Protein AF-A0A7H4N5Y9-F1 (afdb_monomer)

pLDDT: mean 80.03, std 14.19, range [38.5, 96.19]

Sequence (127 aa):
MRASPYQTVSRVLNKSANVSKATRSKVEKSIEELRYVPNRLAQQLVGKQSRTVGLVTISLALHAPSQVAAAVKRYANVEGYQVLISMIDESVNQSIQDSINELKSQLVDKVIINVPLETELAQKNCR

InterPro domains:
  IPR000843 LacI-type HTH domain [PF00356] (7-39)
  IPR000843 LacI-type HTH domain [PS50932] (8-47)
  IPR000843 LacI-type HTH domain [SM00354] (2-62)
  IPR000843 LacI-type HTH domain [cd01392] (8-47)
  IPR010982 Lambda repressor-like, DNA-binding domain superfamily [G3DSA:1.10.260.40] (5-50)
  IPR010982 Lambda repressor-like, DNA-binding domain superfamily [SSF47413] (6-50)
  IPR028082 Periplasmic binding protein-like I [SSF53822] (49-117)

Solvent-accessible surface area (backbone atoms only — not comparable to full-atom values): 7609 Å² total; per-residue (Å²): 136,86,78,52,72,69,58,52,50,53,36,52,79,65,68,47,83,93,56,56,71,70,61,42,54,55,50,52,52,51,34,59,76,67,65,63,75,84,63,62,67,66,44,36,75,75,70,41,78,64,49,28,36,29,36,40,30,44,59,66,89,40,68,69,56,32,53,51,52,52,49,53,46,52,56,32,49,75,74,66,29,46,73,48,78,43,70,40,61,90,89,42,91,70,38,65,64,53,47,50,53,53,38,50,78,69,54,37,74,45,80,46,78,53,64,88,73,63,65,73,66,56,54,65,74,76,106

Organism: NCBI:txid1134687

Foldseek 3Di:
DDDDPVRQLVCLVVVHPPHDPVSNVVSVVVCVVVVDDDDVVVVVVVPDQAQEEEEEEADCVDDPRVVVVVVCCVVSVVVVHHYHYDHDHPVDPPTPVVSVVVCVVVNHPYYDYYYDDPPVVVVVVVD

Secondary structure (DSSP, 8-state):
----HHHHHHHHHTT-SSS-HHHHHHHHHHHHHTT----HHHHHHTTPPP-EEEEEES-TTSHHHHHHHHHHHHHHHHTT-EEEEEE--TT-TTHHHHHHHHHHHTT-SEEEEE-PPPHHHHHHT--

Nearest PDB structures (foldseek):
  2pe5-assembly2_C-2  TM=8.634E-01  e=5.145E-10  Escherichia coli
  1efa-assembly1_B  TM=8.672E-01  e=1.404E-09  Escherichia coli
  4rzs-assembly1_B  TM=6.299E-01  e=1.228E-09  Escherichia coli DH1
  1rzr-assembly1_G  TM=8.319E-01  e=2.270E-07  Priestia megaterium
  3oqo-assembly1_C  TM=7.523E-01  e=7.569E-07  Bacillus subtilis

Mean predicted aligned error: 10.7 Å

Radius of gyration: 20.71 Å; Cα contacts (8 Å, |Δi|>4): 121; chains: 1; bounding box: 48×31×58 Å

Structure (mmCIF, N/CA/C/O backbone):
data_AF-A0A7H4N5Y9-F1
#
_entry.id   AF-A0A7H4N5Y9-F1
#
loop_
_atom_site.group_PDB
_atom_site.id
_atom_site.type_symbol
_atom_site.label_atom_id
_atom_site.label_alt_id
_atom_site.label_comp_id
_atom_site.label_asym_id
_atom_site.label_entity_id
_atom_site.label_seq_id
_atom_site.pdbx_PDB_ins_code
_atom_site.Cartn_x
_atom_site.Cartn_y
_atom_site.Cartn_z
_atom_site.occupancy
_atom_site.B_iso_or_equiv
_atom_site.auth_seq_id
_atom_site.auth_comp_id
_atom_site.auth_asym_id
_atom_site.auth_atom_id
_atom_site.pdbx_PDB_model_num
ATOM 1 N N . MET A 1 1 ? -11.323 -1.826 37.612 1.00 40.47 1 MET A N 1
ATOM 2 C CA . MET A 1 1 ? -10.515 -0.812 36.891 1.00 40.47 1 MET A CA 1
ATOM 3 C C . MET A 1 1 ? -11.343 -0.257 35.732 1.00 40.47 1 MET A C 1
ATOM 5 O O . MET A 1 1 ? -11.729 -1.028 34.862 1.00 40.47 1 MET A O 1
ATOM 9 N N . ARG A 1 2 ? -11.714 1.030 35.757 1.00 46.22 2 ARG A N 1
ATOM 10 C CA . ARG A 1 2 ? -12.584 1.670 34.749 1.00 46.22 2 ARG A CA 1
ATOM 11 C C . ARG A 1 2 ? -11.702 2.140 33.582 1.00 46.22 2 ARG A C 1
ATOM 13 O O . ARG A 1 2 ? -10.834 2.978 33.793 1.00 46.22 2 ARG A O 1
ATOM 20 N N . ALA A 1 3 ? -11.866 1.570 32.388 1.00 55.31 3 ALA A N 1
ATOM 21 C CA . ALA A 1 3 ? -11.117 2.008 31.208 1.00 55.31 3 ALA A CA 1
ATOM 22 C C . ALA A 1 3 ? -11.525 3.440 30.815 1.00 55.31 3 ALA A C 1
ATOM 24 O O . ALA A 1 3 ? -12.705 3.789 30.872 1.00 55.31 3 ALA A O 1
ATOM 25 N N . SER A 1 4 ? -10.553 4.261 30.411 1.00 61.22 4 SER A N 1
ATOM 26 C CA . SER A 1 4 ? -10.796 5.627 29.926 1.00 61.22 4 SER A CA 1
ATOM 27 C C . SER A 1 4 ? -11.641 5.611 28.632 1.00 61.22 4 SER A C 1
ATOM 29 O O . SER A 1 4 ? -11.526 4.653 27.852 1.00 61.22 4 SER A O 1
ATOM 31 N N . PRO A 1 5 ? -12.474 6.638 28.350 1.00 67.44 5 PRO A N 1
ATOM 32 C CA . PRO A 1 5 ? -13.258 6.724 27.112 1.00 67.44 5 PRO A CA 1
ATOM 33 C C . PRO A 1 5 ? -12.398 6.510 25.858 1.00 67.44 5 PRO A C 1
ATOM 35 O O . PRO A 1 5 ? -12.766 5.732 24.981 1.00 67.44 5 PRO A O 1
ATOM 38 N N . TYR A 1 6 ? -11.191 7.083 25.835 1.00 65.81 6 TYR A N 1
ATOM 39 C CA . TYR A 1 6 ? -10.231 6.959 24.733 1.00 65.81 6 TYR A CA 1
ATOM 40 C C . TYR A 1 6 ? -9.744 5.519 24.506 1.00 65.81 6 TYR A C 1
ATOM 42 O O . TYR A 1 6 ? -9.653 5.051 23.369 1.00 65.81 6 TYR A O 1
ATOM 50 N N . GLN A 1 7 ? -9.480 4.773 25.583 1.00 71.62 7 GLN A N 1
ATOM 51 C CA . GLN A 1 7 ? -9.079 3.364 25.495 1.00 71.62 7 GLN A CA 1
ATOM 52 C C . GLN A 1 7 ? -10.224 2.488 24.977 1.00 71.62 7 GLN A C 1
ATOM 54 O O . GLN A 1 7 ? -9.994 1.541 24.225 1.00 71.62 7 GLN A O 1
ATOM 59 N N . THR A 1 8 ? -11.459 2.812 25.359 1.00 70.94 8 THR A N 1
ATOM 60 C CA . THR A 1 8 ? -12.656 2.073 24.945 1.00 70.94 8 THR A CA 1
ATOM 61 C C . THR A 1 8 ? -12.965 2.301 23.465 1.00 70.94 8 THR A C 1
ATOM 63 O O . THR A 1 8 ? -13.206 1.335 22.743 1.00 70.94 8 THR A O 1
ATOM 66 N N . VAL A 1 9 ? -12.856 3.545 22.985 1.00 71.94 9 VAL A N 1
ATOM 67 C CA . VAL A 1 9 ? -13.008 3.885 21.559 1.00 71.94 9 VAL A CA 1
ATOM 68 C C . VAL A 1 9 ? -11.947 3.180 20.712 1.00 71.94 9 VAL A C 1
ATOM 70 O O . VAL A 1 9 ? -12.284 2.527 19.727 1.00 71.94 9 VAL A O 1
ATOM 73 N N . SER A 1 10 ? -10.678 3.203 21.136 1.00 74.06 10 SER A N 1
ATOM 74 C CA . SER A 1 10 ? -9.602 2.481 20.440 1.00 74.06 10 SER A CA 1
ATOM 75 C C . SER A 1 10 ? -9.869 0.970 20.364 1.00 74.06 10 SER A C 1
ATOM 77 O O . SER A 1 10 ? -9.680 0.353 19.317 1.00 74.06 10 SER A O 1
ATOM 79 N N . ARG A 1 11 ? -10.380 0.352 21.438 1.00 77.75 11 ARG A N 1
ATOM 80 C CA . ARG A 1 11 ? -10.732 -1.081 21.451 1.00 77.75 11 ARG A CA 1
ATOM 81 C C . ARG A 1 11 ? -11.865 -1.429 20.487 1.00 77.75 11 ARG A C 1
ATOM 83 O O . ARG A 1 11 ? -11.791 -2.480 19.852 1.00 77.75 11 ARG A O 1
ATOM 90 N N . VAL A 1 12 ? -12.877 -0.567 20.374 1.00 79.19 12 VAL A N 1
ATOM 91 C CA . VAL A 1 12 ? -13.981 -0.733 19.415 1.00 79.19 12 VAL A CA 1
ATOM 92 C C . VAL A 1 12 ? -13.463 -0.640 17.981 1.00 79.19 12 VAL A C 1
ATOM 94 O O . VAL A 1 12 ? -13.683 -1.568 17.206 1.00 79.19 12 VAL A O 1
ATOM 97 N N . LEU A 1 13 ? -12.676 0.395 17.668 1.00 76.19 13 LEU A N 1
ATOM 98 C CA . LEU A 1 13 ? -12.053 0.574 16.349 1.00 76.19 13 LEU A CA 1
ATOM 99 C C . LEU A 1 13 ? -11.159 -0.612 15.947 1.00 76.19 13 LEU A C 1
ATOM 101 O O . LEU A 1 13 ? -11.077 -0.967 14.776 1.00 76.19 13 LEU A O 1
ATOM 105 N N . ASN A 1 14 ? -10.526 -1.261 16.926 1.00 72.69 14 ASN A N 1
ATOM 106 C CA . ASN A 1 14 ? -9.627 -2.397 16.712 1.00 72.69 14 ASN A CA 1
ATOM 107 C C . ASN A 1 14 ? -10.316 -3.766 16.794 1.00 72.69 14 ASN A C 1
ATOM 109 O O . ASN A 1 14 ? -9.623 -4.780 16.840 1.00 72.69 14 ASN A O 1
ATOM 113 N N . LYS A 1 15 ? -11.655 -3.815 16.861 1.00 69.25 15 LYS A N 1
ATOM 114 C CA . LYS A 1 15 ? -12.448 -5.053 17.005 1.00 69.25 15 LYS A CA 1
ATOM 115 C C . LYS A 1 15 ? -12.009 -5.943 18.184 1.00 69.25 15 LYS A C 1
ATOM 117 O O . LYS A 1 15 ? -12.153 -7.161 18.136 1.00 69.25 15 LYS A O 1
ATOM 122 N N . SER A 1 16 ? -11.502 -5.353 19.269 1.00 73.56 16 SER A N 1
ATOM 123 C CA . SER A 1 16 ? -11.062 -6.105 20.450 1.00 73.56 16 SER A CA 1
ATOM 124 C C . SER A 1 16 ? -12.245 -6.798 21.145 1.00 73.56 16 SER A C 1
ATOM 126 O O . SER A 1 16 ? -13.326 -6.215 21.277 1.00 73.56 16 SER A O 1
ATOM 128 N N . ALA A 1 17 ? -12.038 -8.035 21.610 1.00 68.62 17 ALA A N 1
ATOM 129 C CA . ALA A 1 17 ? -13.070 -8.870 22.237 1.00 68.62 17 ALA A CA 1
ATOM 130 C C . ALA A 1 17 ? -13.552 -8.349 23.607 1.00 68.62 17 ALA A C 1
ATOM 132 O O . ALA A 1 17 ? -14.665 -8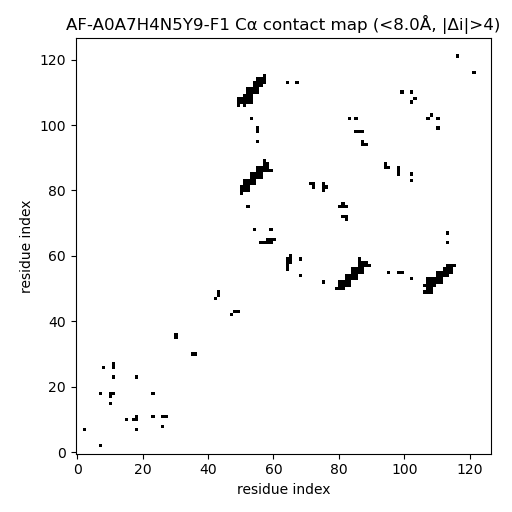.644 24.028 1.00 68.62 17 ALA A O 1
ATOM 133 N N . ASN A 1 18 ? -12.755 -7.517 24.284 1.00 76.00 18 ASN A N 1
ATOM 134 C CA . ASN A 1 18 ? -13.013 -7.067 25.656 1.00 76.00 18 ASN A CA 1
ATOM 135 C C . ASN A 1 18 ? -13.912 -5.814 25.750 1.00 76.00 18 ASN A C 1
ATOM 137 O O . ASN A 1 18 ? -13.660 -4.938 26.580 1.00 76.00 18 ASN A O 1
ATOM 141 N N . VAL A 1 19 ? -14.930 -5.687 24.890 1.00 79.62 19 VAL A N 1
ATOM 142 C CA . VAL A 1 19 ? -15.910 -4.582 24.929 1.00 79.62 19 VAL A CA 1
ATOM 143 C C . VAL A 1 19 ? -17.324 -5.149 24.852 1.00 79.62 19 VAL A C 1
ATOM 145 O O . VAL A 1 19 ? -17.623 -5.953 23.971 1.00 79.62 19 VAL A O 1
ATOM 148 N N . SER A 1 20 ? -18.204 -4.715 25.757 1.00 84.31 20 SER A N 1
ATOM 149 C CA . SER A 1 20 ? -19.609 -5.132 25.743 1.00 84.31 20 SER A CA 1
ATOM 150 C C . SER A 1 20 ? -20.300 -4.698 24.442 1.00 84.31 20 SER A C 1
ATOM 152 O O . SER A 1 20 ? -19.985 -3.647 23.874 1.00 84.31 20 SER A O 1
ATOM 154 N N . LYS A 1 21 ? -21.289 -5.477 23.982 1.00 83.31 21 LYS A N 1
ATOM 155 C CA . LYS A 1 21 ? -22.074 -5.135 22.781 1.00 83.31 21 LYS A CA 1
ATOM 156 C C . LYS A 1 21 ? -22.737 -3.754 22.897 1.00 83.31 21 LYS A C 1
ATOM 158 O O . LYS A 1 21 ? -22.717 -2.990 21.937 1.00 83.31 21 LYS A O 1
ATOM 163 N N . ALA A 1 22 ? -23.254 -3.412 24.081 1.00 86.00 22 ALA A N 1
ATOM 164 C CA . ALA A 1 22 ? -23.897 -2.124 24.341 1.00 86.00 22 ALA A CA 1
ATOM 165 C C . ALA A 1 22 ? -22.924 -0.942 24.182 1.00 86.00 22 ALA A C 1
ATOM 167 O O . ALA A 1 22 ? -23.244 0.051 23.532 1.00 86.00 22 ALA A O 1
ATOM 168 N N . THR A 1 23 ? -21.708 -1.057 24.728 1.00 85.31 23 THR A N 1
ATOM 169 C CA . THR A 1 23 ? -20.683 -0.013 24.595 1.00 85.31 23 THR A CA 1
ATOM 170 C C . THR A 1 23 ? -20.172 0.097 23.160 1.00 85.31 23 THR A C 1
ATOM 172 O O . THR A 1 23 ? -19.971 1.211 22.682 1.00 85.31 23 THR A O 1
ATOM 175 N N . ARG A 1 24 ? -20.009 -1.031 22.456 1.00 85.81 24 ARG A N 1
ATOM 176 C CA . ARG A 1 24 ? -19.601 -1.049 21.045 1.00 85.81 24 ARG A CA 1
ATOM 177 C C . ARG A 1 24 ? -20.593 -0.292 20.161 1.00 85.81 24 ARG A 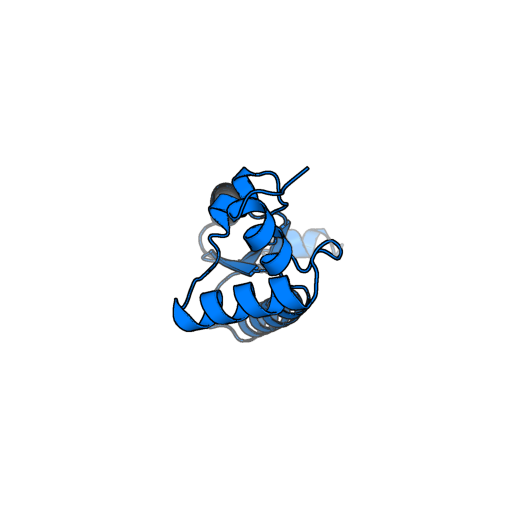C 1
ATOM 179 O O . ARG A 1 24 ? -20.182 0.639 19.479 1.00 85.81 24 ARG A O 1
ATOM 186 N N . SER A 1 25 ? -21.882 -0.616 20.266 1.00 86.69 25 SER A N 1
ATOM 187 C CA . SER A 1 25 ? -22.932 0.038 19.474 1.00 86.69 25 SER A CA 1
ATOM 188 C C . SER A 1 25 ? -23.001 1.549 19.727 1.00 86.69 25 SER A C 1
ATOM 190 O O . SER A 1 25 ? -23.166 2.327 18.792 1.00 86.69 25 SER A O 1
ATOM 192 N N . LYS A 1 26 ? -22.813 1.990 20.981 1.00 87.69 26 LYS A N 1
ATOM 193 C CA . LYS A 1 26 ? -22.781 3.422 21.314 1.00 87.69 26 LYS A CA 1
ATOM 194 C C . LYS A 1 26 ? -21.610 4.148 20.642 1.00 87.69 26 LYS A C 1
ATOM 196 O O . LYS A 1 26 ? -21.793 5.246 20.134 1.00 87.69 26 LYS A O 1
ATOM 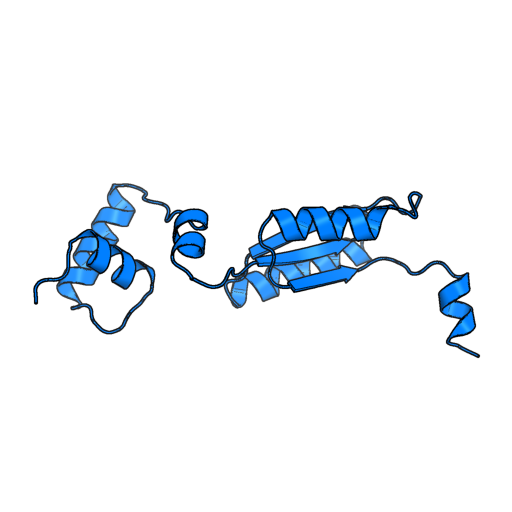201 N N . VAL A 1 27 ? -20.423 3.540 20.642 1.00 86.31 27 VAL A N 1
ATOM 202 C CA . VAL A 1 27 ? -19.231 4.120 20.007 1.00 86.31 27 VAL A CA 1
ATOM 203 C C . VAL A 1 27 ? -19.368 4.142 18.483 1.00 86.31 27 VAL A C 1
ATOM 205 O O . VAL A 1 27 ? -19.029 5.150 17.876 1.00 86.31 27 VAL A O 1
ATOM 208 N N . GLU A 1 28 ? -19.889 3.075 17.872 1.00 86.12 28 GLU A N 1
ATOM 209 C CA . GLU A 1 28 ? -20.126 3.003 16.420 1.00 86.12 28 GLU A CA 1
ATOM 210 C C . GLU A 1 28 ? -21.093 4.097 15.948 1.00 86.12 28 GLU A C 1
ATOM 212 O O . GLU A 1 28 ? -20.766 4.817 15.008 1.00 86.12 28 GLU A O 1
ATOM 217 N N . LYS A 1 29 ? -22.204 4.320 16.669 1.00 89.00 29 LYS A N 1
ATOM 218 C CA . LYS A 1 29 ? -23.127 5.434 16.382 1.00 89.00 29 LYS A CA 1
ATOM 219 C C . LYS A 1 29 ? -22.436 6.793 16.424 1.00 89.00 29 LYS A C 1
ATOM 221 O O . LYS A 1 29 ? -22.577 7.579 15.497 1.00 89.00 29 LYS A O 1
ATOM 226 N N . SER A 1 30 ? -21.642 7.062 17.461 1.00 87.62 30 SER A N 1
ATOM 227 C CA . SER A 1 30 ? -20.918 8.334 17.557 1.00 87.62 30 SER A CA 1
ATOM 228 C C . SER A 1 30 ? -19.861 8.504 16.460 1.00 87.62 30 SER A C 1
ATOM 230 O O . SER A 1 30 ? -19.627 9.623 16.018 1.00 87.62 30 SER A O 1
ATOM 232 N N . ILE A 1 31 ? -19.220 7.420 16.004 1.00 86.38 31 ILE A N 1
ATOM 233 C CA . ILE A 1 31 ? -18.279 7.469 14.872 1.00 86.38 31 ILE A CA 1
ATOM 234 C C . ILE A 1 31 ? -19.006 7.876 13.587 1.00 86.38 31 ILE A C 1
ATOM 236 O O . ILE A 1 31 ? -18.492 8.721 12.853 1.00 86.38 31 ILE A O 1
ATOM 240 N N . GLU A 1 32 ? -20.187 7.308 13.330 1.00 87.69 32 GLU A N 1
ATOM 241 C CA . GLU A 1 32 ? -21.014 7.645 12.166 1.00 87.69 32 GLU A CA 1
ATOM 242 C C . GLU A 1 32 ? -21.544 9.083 12.233 1.00 87.69 32 GLU A C 1
ATOM 244 O O . GLU A 1 32 ? -21.377 9.840 11.276 1.00 87.69 32 GLU A O 1
ATOM 249 N N . GLU A 1 33 ? -22.112 9.488 13.374 1.00 90.56 33 GLU A N 1
ATOM 250 C CA . GLU A 1 33 ? -22.656 10.836 13.602 1.00 90.56 33 GLU A CA 1
ATOM 251 C C . GLU A 1 33 ? -21.590 11.925 13.423 1.00 90.56 33 GLU A C 1
ATOM 253 O O . GLU A 1 33 ? -21.840 12.954 12.797 1.00 90.56 33 GLU A O 1
ATOM 258 N N . LEU A 1 34 ? -20.379 11.684 13.934 1.00 89.81 34 LEU A N 1
ATOM 259 C CA . LEU A 1 34 ? -19.269 12.637 13.865 1.00 89.81 34 LEU A CA 1
ATOM 260 C C . LEU A 1 34 ? -18.428 12.497 12.591 1.00 89.81 34 LEU A C 1
ATOM 262 O O . LEU A 1 34 ? -17.485 13.266 12.406 1.00 89.81 34 LEU A O 1
ATOM 266 N N . ARG A 1 35 ? -18.723 11.507 11.736 1.00 84.31 35 ARG A N 1
ATOM 267 C CA . ARG A 1 35 ? -17.900 11.131 10.571 1.00 84.31 35 ARG A CA 1
ATOM 268 C C . ARG A 1 35 ? -16.416 10.985 10.932 1.00 84.31 35 ARG A C 1
ATOM 270 O O . ARG A 1 35 ? -15.529 11.420 10.197 1.00 84.31 35 ARG A O 1
ATOM 277 N N . TYR A 1 36 ? -16.144 10.398 12.096 1.00 82.19 36 TYR A N 1
ATOM 278 C CA . TYR A 1 36 ? -14.789 10.296 12.626 1.00 82.19 36 TYR A CA 1
ATOM 279 C C . TYR A 1 36 ? -13.950 9.305 11.809 1.00 82.19 36 TYR A C 1
ATOM 281 O O . TYR A 1 36 ? -14.300 8.131 11.685 1.00 82.19 36 TYR A O 1
ATOM 289 N N . VAL A 1 37 ? -12.795 9.758 11.312 1.00 79.38 37 VAL A N 1
ATOM 290 C CA . VAL A 1 37 ? -11.818 8.912 10.614 1.00 79.38 37 VAL A CA 1
ATOM 291 C C . VAL A 1 37 ? -10.609 8.679 11.526 1.00 79.38 37 VAL A C 1
ATOM 293 O O . VAL A 1 37 ? -9.932 9.639 11.903 1.00 79.38 37 VAL A O 1
ATOM 296 N N . PRO A 1 38 ? -10.295 7.423 11.892 1.00 75.19 38 PRO A N 1
ATOM 297 C CA . PRO A 1 38 ? -9.156 7.125 12.750 1.00 75.19 38 PRO A CA 1
ATOM 298 C C . PRO A 1 38 ? -7.831 7.571 12.124 1.00 75.19 38 PRO A C 1
ATOM 300 O O . PRO A 1 38 ? -7.503 7.189 11.000 1.00 75.19 38 PRO A O 1
ATOM 303 N N . ASN A 1 39 ? -7.022 8.309 12.885 1.00 78.56 39 ASN A N 1
ATOM 304 C CA . ASN A 1 39 ? -5.690 8.710 12.442 1.00 78.56 39 ASN A CA 1
ATOM 305 C C . ASN A 1 39 ? -4.721 7.514 12.491 1.00 78.56 39 ASN A C 1
ATOM 307 O O . ASN A 1 39 ? -4.385 7.014 13.568 1.00 78.56 39 ASN A O 1
ATOM 311 N N . ARG A 1 40 ? -4.266 7.056 11.320 1.00 72.44 40 ARG A N 1
ATOM 312 C CA . ARG A 1 40 ? -3.343 5.918 11.186 1.00 72.44 40 ARG A CA 1
ATOM 313 C C . ARG A 1 40 ? -1.923 6.227 11.669 1.00 72.44 40 ARG A C 1
ATOM 315 O O . ARG A 1 40 ? -1.319 5.355 12.285 1.00 72.44 40 ARG A O 1
ATOM 322 N N . LEU A 1 41 ? -1.435 7.456 11.485 1.00 72.62 41 LEU A N 1
ATOM 323 C CA . LEU A 1 41 ? -0.109 7.867 11.968 1.00 72.62 41 LEU A CA 1
ATOM 324 C C . LEU A 1 41 ? -0.045 7.798 13.497 1.00 72.62 41 LEU A C 1
ATOM 326 O O . LEU A 1 41 ? 0.867 7.206 14.067 1.00 72.62 41 LEU A O 1
ATOM 330 N N . ALA A 1 42 ? -1.080 8.305 14.175 1.00 74.75 42 ALA A N 1
ATOM 331 C CA . ALA A 1 42 ? -1.186 8.203 15.631 1.00 74.75 42 ALA A CA 1
ATOM 332 C C . ALA 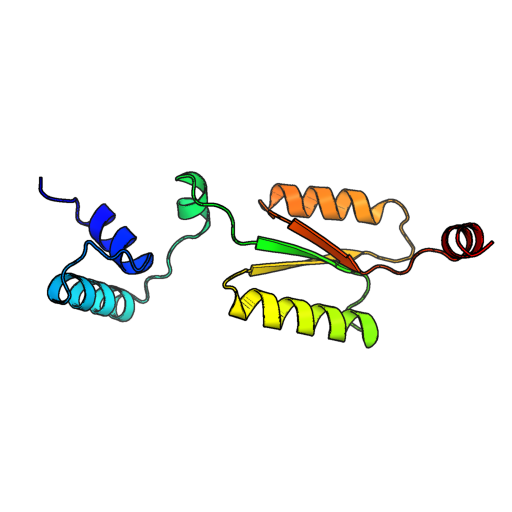A 1 42 ? -1.235 6.741 16.112 1.00 74.75 42 ALA A C 1
ATOM 334 O O . ALA A 1 42 ? -0.709 6.411 17.170 1.00 74.75 42 ALA A O 1
ATOM 335 N N . GLN A 1 43 ? -1.843 5.845 15.331 1.00 73.44 43 GLN A N 1
ATOM 336 C CA . GLN A 1 43 ? -1.881 4.417 15.641 1.00 73.44 43 GLN A CA 1
ATOM 337 C C . GLN A 1 43 ? -0.506 3.747 15.517 1.00 73.44 43 GLN A C 1
ATOM 339 O O . GLN A 1 43 ? -0.173 2.925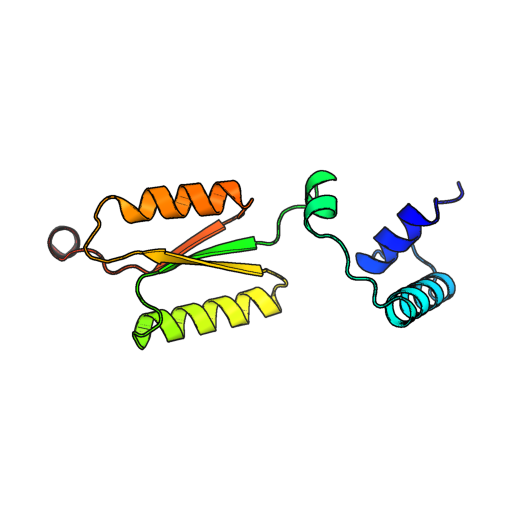 16.370 1.00 73.44 43 GLN A O 1
ATOM 344 N N . GLN A 1 44 ? 0.283 4.110 14.502 1.00 72.12 44 GLN A N 1
ATOM 345 C CA . GLN A 1 44 ? 1.654 3.620 14.321 1.00 72.12 44 GLN A CA 1
ATOM 346 C C . GLN A 1 44 ? 2.582 4.092 15.450 1.00 72.12 44 GLN A C 1
ATOM 348 O O . GLN A 1 44 ? 3.337 3.287 15.988 1.00 72.12 44 GLN A O 1
ATOM 353 N N . LEU A 1 45 ? 2.472 5.357 15.880 1.00 72.38 45 LEU A N 1
ATOM 354 C CA . LEU A 1 45 ? 3.280 5.919 16.977 1.00 72.38 45 LEU A CA 1
ATOM 355 C C . LEU A 1 45 ? 3.112 5.171 18.308 1.00 72.38 45 LEU A C 1
ATOM 357 O O . LEU A 1 45 ? 4.042 5.102 19.104 1.00 72.38 45 LEU A O 1
ATOM 361 N N . VAL A 1 46 ? 1.941 4.578 18.547 1.00 74.19 46 VAL A N 1
ATOM 362 C CA . VAL A 1 46 ? 1.649 3.787 19.758 1.00 74.19 46 VAL A CA 1
ATOM 363 C C . VAL A 1 46 ? 2.095 2.318 19.593 1.00 74.19 46 VAL A C 1
ATOM 365 O O . VAL A 1 46 ? 1.685 1.436 20.343 1.00 74.19 46 VAL A O 1
ATOM 368 N N . GLY A 1 47 ? 2.950 2.032 18.606 1.00 67.44 47 GLY A N 1
ATOM 369 C CA . GLY A 1 47 ? 3.593 0.732 18.411 1.00 67.44 47 GLY A CA 1
ATOM 370 C C . GLY A 1 47 ? 2.772 -0.275 17.609 1.00 67.44 47 GLY A C 1
ATOM 371 O O . GLY A 1 47 ? 3.091 -1.465 17.615 1.00 67.44 47 GLY A O 1
ATOM 372 N N . LYS A 1 48 ? 1.712 0.152 16.909 1.00 70.69 48 LYS A N 1
ATOM 373 C CA . LYS A 1 48 ? 1.073 -0.741 15.938 1.00 70.69 48 LYS A CA 1
ATOM 374 C C . LYS A 1 48 ? 1.937 -0.855 14.693 1.00 70.69 48 LYS A C 1
ATOM 376 O O . LYS A 1 48 ? 2.401 0.152 14.167 1.00 70.69 48 LYS A O 1
ATOM 381 N N . GLN A 1 49 ? 2.069 -2.080 14.191 1.00 68.56 49 GLN A N 1
ATOM 382 C CA . GLN A 1 49 ? 2.684 -2.323 12.891 1.00 68.56 49 GLN A CA 1
ATOM 383 C C . GLN A 1 49 ? 1.976 -1.493 11.822 1.00 68.56 49 GLN A C 1
ATOM 385 O O . GLN A 1 49 ? 0.738 -1.404 11.804 1.00 68.56 49 GLN A O 1
ATOM 390 N N . SER A 1 50 ? 2.776 -0.889 10.945 1.00 73.81 50 SER A N 1
ATOM 391 C CA . SER A 1 50 ? 2.251 -0.335 9.712 1.00 73.81 50 SER A CA 1
ATOM 392 C C . SER A 1 50 ? 1.599 -1.484 8.930 1.00 73.81 50 SER A C 1
ATOM 394 O O . SER A 1 50 ? 1.884 -2.670 9.121 1.00 73.81 50 SER A O 1
ATOM 396 N N . ARG A 1 51 ? 0.579 -1.146 8.150 1.00 86.38 51 ARG A N 1
ATOM 397 C CA . ARG A 1 51 ? -0.038 -2.083 7.208 1.00 86.38 51 ARG A CA 1
ATOM 398 C C . ARG A 1 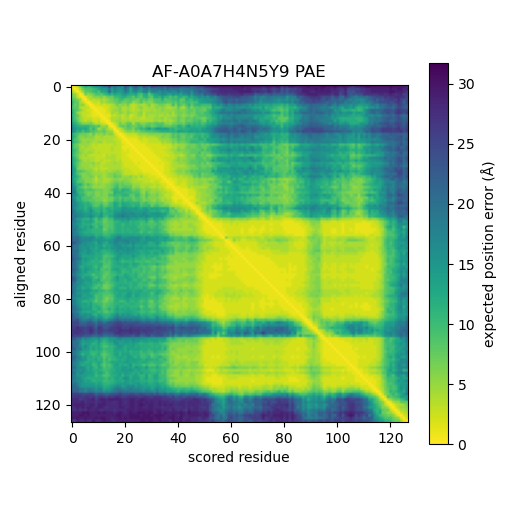51 ? 0.115 -1.488 5.832 1.00 86.38 51 ARG A C 1
ATOM 400 O O . ARG A 1 51 ? -0.879 -1.245 5.154 1.00 86.38 51 ARG A O 1
ATOM 407 N N . THR A 1 52 ? 1.352 -1.184 5.460 1.00 91.00 52 THR A N 1
ATOM 408 C CA . THR A 1 52 ? 1.641 -0.446 4.234 1.00 91.00 52 THR A CA 1
ATOM 409 C C . THR A 1 52 ? 2.675 -1.193 3.411 1.00 91.00 52 THR A C 1
ATOM 411 O O . THR A 1 52 ? 3.771 -1.488 3.880 1.00 91.00 52 THR A O 1
ATOM 414 N N . VAL A 1 53 ? 2.323 -1.490 2.165 1.00 94.44 53 VAL A N 1
ATOM 415 C CA . VAL A 1 53 ? 3.211 -2.091 1.170 1.00 94.44 53 VAL A CA 1
ATOM 416 C C . VAL A 1 53 ? 3.545 -1.037 0.121 1.00 94.44 53 VAL A C 1
ATOM 418 O O . VAL A 1 53 ? 2.664 -0.344 -0.379 1.00 94.44 53 VAL A O 1
ATOM 421 N N . GLY A 1 54 ? 4.818 -0.903 -0.212 1.00 94.88 54 GLY A N 1
ATOM 422 C CA . GLY A 1 54 ? 5.291 -0.085 -1.317 1.00 94.88 54 GLY A CA 1
ATOM 423 C C . GLY A 1 54 ? 5.333 -0.901 -2.602 1.00 94.88 54 GLY A C 1
ATOM 424 O O . GLY A 1 54 ? 5.719 -2.066 -2.576 1.00 94.88 54 GLY A O 1
ATOM 425 N N . LEU A 1 55 ? 4.960 -0.296 -3.722 1.00 95.69 55 LEU A N 1
ATOM 426 C CA . LEU A 1 55 ? 5.139 -0.839 -5.061 1.00 95.69 55 LEU A CA 1
ATOM 427 C C . LEU A 1 55 ? 5.992 0.141 -5.862 1.00 95.69 55 LEU A C 1
ATOM 429 O O . LEU A 1 55 ? 5.536 1.237 -6.174 1.00 95.69 55 LEU A O 1
ATOM 433 N N . VAL A 1 56 ? 7.210 -0.264 -6.199 1.00 93.31 56 VAL A N 1
ATOM 434 C CA . VAL A 1 56 ? 8.057 0.449 -7.155 1.00 93.31 56 VAL A CA 1
ATOM 435 C C . VAL A 1 56 ? 7.766 -0.118 -8.535 1.00 93.31 56 VAL A C 1
ATOM 437 O O . VAL A 1 56 ? 7.848 -1.330 -8.732 1.00 93.31 56 VAL A O 1
ATOM 440 N N . THR A 1 57 ? 7.382 0.729 -9.479 1.00 91.56 57 THR A N 1
ATOM 441 C CA . THR A 1 57 ? 7.042 0.319 -10.846 1.00 91.56 57 THR A CA 1
ATOM 442 C C . THR A 1 57 ? 7.470 1.386 -11.846 1.00 91.56 57 THR A C 1
ATOM 444 O O . THR A 1 57 ? 7.847 2.477 -11.445 1.00 91.56 57 THR A O 1
ATOM 447 N N . ILE A 1 58 ? 7.418 1.089 -13.141 1.00 87.69 58 ILE A N 1
ATOM 448 C CA . ILE A 1 58 ? 7.640 2.088 -14.200 1.00 87.69 58 ILE A CA 1
ATOM 449 C C . ILE A 1 58 ? 6.373 2.933 -14.442 1.00 87.69 58 ILE A C 1
ATOM 451 O O . ILE A 1 58 ? 5.726 3.391 -13.503 1.00 87.69 58 ILE A O 1
ATOM 455 N N . SER A 1 59 ? 5.954 3.111 -15.693 1.00 86.44 59 SER A N 1
ATOM 456 C CA . SER A 1 59 ? 4.725 3.820 -16.038 1.00 86.44 59 SER A CA 1
ATOM 457 C C . SER A 1 59 ? 3.470 2.953 -15.891 1.00 86.44 59 SER A C 1
ATOM 459 O O . SER A 1 59 ? 3.360 1.875 -16.480 1.00 86.44 59 SER A O 1
ATOM 461 N N . LEU A 1 60 ? 2.461 3.472 -15.1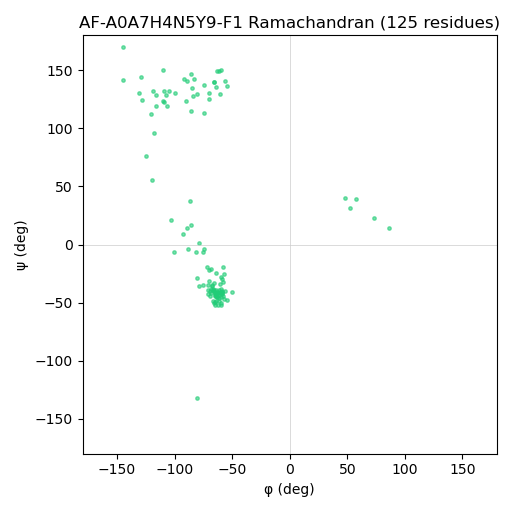83 1.00 88.19 60 LEU A N 1
ATOM 462 C CA . LEU A 1 60 ? 1.108 2.899 -15.155 1.00 88.19 60 LEU A CA 1
ATOM 463 C C . LEU A 1 60 ? 0.307 3.165 -16.443 1.00 88.19 60 LEU A C 1
ATOM 465 O O . LEU A 1 60 ? -0.801 2.653 -16.577 1.00 88.19 60 LEU A O 1
ATOM 469 N N . ALA A 1 61 ? 0.846 3.927 -17.401 1.00 89.25 61 ALA A N 1
ATOM 470 C CA . ALA A 1 61 ? 0.256 4.022 -18.738 1.00 89.25 61 ALA A CA 1
ATOM 471 C C . ALA A 1 61 ? 0.452 2.725 -19.545 1.00 89.25 61 ALA A C 1
ATOM 473 O O . ALA A 1 61 ? -0.269 2.469 -20.508 1.00 89.25 61 ALA A O 1
ATOM 474 N N . LEU A 1 62 ? 1.416 1.889 -19.148 1.00 86.69 62 LEU A N 1
ATOM 475 C CA . LEU A 1 62 ? 1.694 0.610 -19.786 1.00 86.69 62 LEU A CA 1
ATOM 476 C C . LEU A 1 62 ? 0.759 -0.483 -19.252 1.00 86.69 62 LEU A C 1
ATOM 478 O O . LEU A 1 62 ? 0.456 -0.557 -18.056 1.00 86.69 62 LEU A O 1
ATOM 482 N N . HIS A 1 63 ? 0.327 -1.382 -20.140 1.00 90.38 63 HIS A N 1
ATOM 483 C CA . HIS A 1 63 ? -0.667 -2.402 -19.801 1.00 90.38 63 HIS A CA 1
ATOM 484 C C . HIS A 1 63 ? -0.175 -3.390 -18.732 1.00 90.38 63 HIS A C 1
ATOM 486 O O . HIS A 1 63 ? -0.865 -3.628 -17.746 1.00 90.38 63 HIS A O 1
ATOM 492 N N . ALA A 1 64 ? 1.026 -3.954 -18.883 1.00 89.88 64 ALA A N 1
ATOM 493 C CA . ALA A 1 64 ? 1.518 -4.953 -17.934 1.00 89.88 64 ALA A CA 1
ATOM 494 C C . ALA A 1 64 ? 1.760 -4.374 -16.518 1.00 89.88 64 ALA A C 1
ATOM 496 O O . ALA A 1 64 ? 1.190 -4.913 -15.565 1.00 89.88 64 ALA A O 1
ATOM 497 N N . PRO A 1 65 ? 2.493 -3.253 -16.338 1.00 91.06 65 PRO A N 1
ATOM 498 C CA . PRO A 1 65 ? 2.666 -2.630 -15.023 1.00 91.06 65 PRO A CA 1
ATOM 499 C C . PRO A 1 65 ? 1.353 -2.212 -14.350 1.00 91.06 65 PRO A C 1
ATOM 501 O O . PRO A 1 65 ? 1.186 -2.418 -13.147 1.00 91.06 65 PRO A O 1
ATOM 504 N N . SER A 1 66 ? 0.392 -1.674 -15.110 1.00 94.38 66 SER A N 1
ATOM 505 C CA . SER A 1 66 ? -0.906 -1.271 -14.552 1.00 94.38 66 SER A CA 1
ATOM 506 C C . SER A 1 66 ? -1.733 -2.456 -14.057 1.00 94.38 66 SER A C 1
ATOM 508 O O . SER A 1 66 ? -2.323 -2.379 -12.977 1.00 94.38 66 SER A O 1
ATOM 510 N N . GLN A 1 67 ? -1.726 -3.579 -14.777 1.00 95.94 67 GLN A N 1
ATOM 511 C CA . GLN A 1 67 ? -2.413 -4.796 -14.341 1.00 95.94 67 GLN A CA 1
ATOM 512 C C . GLN A 1 67 ? -1.797 -5.375 -13.064 1.00 95.94 67 GLN A C 1
ATOM 514 O O . GLN A 1 67 ? -2.531 -5.756 -12.146 1.00 95.94 67 GLN A O 1
ATOM 519 N N . VAL A 1 68 ? -0.462 -5.382 -12.964 1.00 94.38 68 VAL A N 1
ATOM 520 C CA . VAL A 1 68 ? 0.251 -5.802 -11.747 1.00 94.38 68 VAL A CA 1
ATOM 521 C C . VAL A 1 68 ? -0.109 -4.886 -10.578 1.00 94.38 68 VAL A C 1
ATOM 523 O O . VAL A 1 68 ? -0.522 -5.376 -9.526 1.00 94.38 68 VAL A O 1
ATOM 526 N N . ALA A 1 69 ? -0.050 -3.565 -10.762 1.00 95.50 69 ALA A N 1
ATOM 527 C CA . ALA A 1 69 ? -0.420 -2.604 -9.725 1.00 95.50 69 ALA A CA 1
ATOM 528 C C . ALA A 1 69 ? -1.877 -2.775 -9.263 1.00 95.50 69 ALA A C 1
ATOM 530 O O . ALA A 1 69 ? -2.156 -2.775 -8.062 1.00 95.50 69 ALA A O 1
ATOM 531 N N . ALA A 1 70 ? -2.808 -2.994 -10.196 1.00 96.19 70 ALA A N 1
ATOM 532 C CA . ALA A 1 70 ? -4.212 -3.243 -9.886 1.00 96.19 70 ALA A CA 1
ATOM 533 C C . ALA A 1 70 ? -4.422 -4.562 -9.126 1.00 96.19 70 ALA A C 1
ATOM 535 O O . ALA A 1 70 ? -5.260 -4.634 -8.222 1.00 96.19 70 ALA A O 1
ATOM 536 N N . ALA A 1 71 ? -3.687 -5.621 -9.473 1.00 96.19 71 ALA A N 1
ATOM 537 C CA . ALA A 1 71 ? -3.726 -6.888 -8.748 1.00 96.19 71 ALA A CA 1
ATOM 538 C C . ALA A 1 71 ? -3.181 -6.724 -7.321 1.00 96.19 71 ALA A C 1
ATOM 540 O O . ALA A 1 71 ? -3.891 -7.033 -6.363 1.00 96.19 71 ALA A O 1
ATOM 541 N N . VAL A 1 72 ? -1.984 -6.148 -7.172 1.00 96.00 72 VAL A N 1
ATOM 542 C CA . VAL A 1 72 ? -1.362 -5.861 -5.868 1.00 96.00 72 VAL A CA 1
ATOM 543 C C . VAL A 1 72 ? -2.301 -5.030 -4.997 1.00 96.00 72 VAL A C 1
ATOM 545 O O . VAL A 1 72 ? -2.556 -5.390 -3.849 1.00 96.00 72 VAL A O 1
ATOM 548 N N . LYS A 1 73 ? -2.891 -3.962 -5.547 1.00 95.88 73 LYS A N 1
ATOM 549 C CA . LYS A 1 73 ? -3.833 -3.107 -4.818 1.00 95.88 73 LYS A CA 1
ATOM 550 C C . LYS A 1 73 ? -5.072 -3.866 -4.349 1.00 95.88 73 LYS A C 1
ATOM 552 O O . LYS A 1 73 ? -5.500 -3.670 -3.212 1.00 95.88 73 LYS A O 1
ATOM 557 N N . ARG A 1 74 ? -5.647 -4.723 -5.199 1.00 96.06 74 ARG A N 1
ATOM 558 C CA . ARG A 1 74 ? -6.821 -5.536 -4.849 1.00 96.06 74 ARG A CA 1
ATOM 559 C C . ARG A 1 74 ? -6.518 -6.498 -3.703 1.00 96.06 74 ARG A C 1
ATOM 561 O O . ARG A 1 74 ? -7.230 -6.459 -2.704 1.00 96.06 74 ARG A O 1
ATOM 568 N N . TYR A 1 75 ? -5.454 -7.292 -3.810 1.00 95.31 75 TYR A N 1
ATOM 569 C CA . TYR A 1 75 ? -5.086 -8.254 -2.765 1.00 95.31 75 TYR A CA 1
ATOM 570 C C . TYR A 1 75 ? -4.685 -7.567 -1.458 1.00 95.31 75 TYR A C 1
ATOM 572 O O . TYR A 1 75 ? -5.163 -7.947 -0.394 1.00 95.31 75 TYR A O 1
ATOM 580 N N . ALA A 1 76 ? -3.891 -6.496 -1.531 1.00 93.69 76 ALA A N 1
ATOM 581 C CA . ALA A 1 76 ? -3.524 -5.719 -0.353 1.00 93.69 76 ALA A CA 1
ATOM 582 C C . ALA A 1 76 ? -4.760 -5.165 0.371 1.00 93.69 76 ALA A C 1
ATOM 584 O O . ALA A 1 76 ? -4.856 -5.284 1.588 1.00 93.69 76 ALA A O 1
ATOM 585 N N . ASN A 1 77 ? -5.739 -4.622 -0.363 1.00 90.75 77 ASN A N 1
ATOM 586 C CA . ASN A 1 77 ? -6.969 -4.109 0.240 1.00 90.75 77 ASN A CA 1
ATOM 587 C C . ASN A 1 77 ? -7.764 -5.200 0.978 1.00 90.75 77 ASN A C 1
ATOM 589 O O . ASN A 1 77 ? -8.278 -4.926 2.062 1.00 90.75 77 ASN A O 1
ATOM 593 N N . VAL A 1 78 ? -7.859 -6.412 0.416 1.00 91.88 78 VAL A N 1
ATOM 594 C CA . VAL A 1 78 ? -8.541 -7.556 1.057 1.00 91.88 78 VAL A CA 1
ATOM 595 C C . VAL A 1 78 ? -7.863 -7.925 2.378 1.00 91.88 78 VAL A C 1
ATOM 597 O O . VAL A 1 78 ? -8.538 -8.103 3.388 1.00 91.88 78 VAL A O 1
ATOM 600 N N . GLU A 1 79 ? -6.532 -7.920 2.401 1.00 89.38 79 GLU A N 1
ATOM 601 C CA . GLU A 1 79 ? -5.724 -8.200 3.596 1.00 89.38 79 GLU A CA 1
ATOM 602 C C . GLU A 1 79 ? -5.626 -6.999 4.566 1.00 89.38 79 GLU A C 1
ATOM 604 O O . GLU A 1 79 ? -4.976 -7.059 5.613 1.00 89.38 79 GLU A O 1
ATOM 609 N N .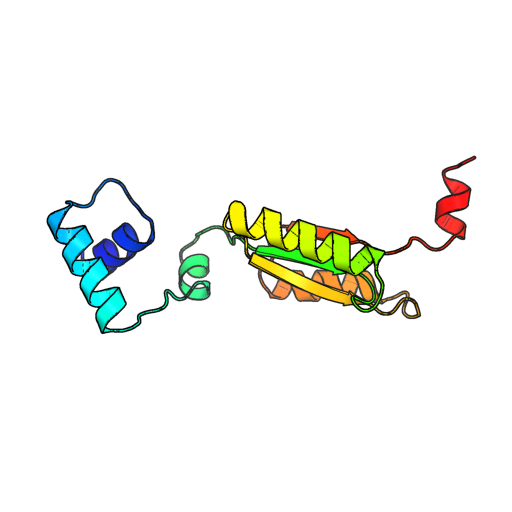 GLY A 1 80 ? -6.279 -5.875 4.250 1.00 88.19 80 GLY A N 1
ATOM 610 C CA . GLY A 1 80 ? -6.266 -4.665 5.074 1.00 88.19 80 GLY A CA 1
ATOM 611 C C . GLY A 1 80 ? -4.946 -3.887 5.033 1.00 88.19 80 GLY A C 1
ATOM 612 O O . GLY A 1 80 ? -4.664 -3.126 5.963 1.00 88.19 80 GLY A O 1
ATOM 613 N N . TYR A 1 81 ? -4.158 -4.072 3.974 1.00 90.06 81 TYR A N 1
ATOM 614 C CA . TYR A 1 81 ? -2.960 -3.303 3.657 1.00 90.06 81 TYR A CA 1
ATOM 615 C C . TYR A 1 81 ? -3.274 -2.111 2.742 1.00 90.06 81 TYR A C 1
ATOM 617 O O . TYR A 1 81 ? -4.075 -2.173 1.808 1.00 90.06 81 TYR A O 1
ATOM 625 N N . GLN A 1 82 ? -2.589 -1.003 2.994 1.00 90.81 82 GLN A N 1
ATOM 626 C CA . GLN A 1 82 ? -2.471 0.125 2.086 1.00 90.81 82 GLN A CA 1
ATOM 627 C C . GLN A 1 82 ? -1.321 -0.126 1.108 1.00 90.81 82 GLN A C 1
ATOM 629 O O . GLN A 1 82 ? -0.322 -0.742 1.464 1.00 90.81 82 GLN A O 1
ATOM 634 N N . VAL A 1 83 ? -1.465 0.371 -0.121 1.00 94.62 83 VAL A N 1
ATOM 635 C CA . VAL A 1 83 ? -0.404 0.325 -1.131 1.00 94.62 83 VAL A CA 1
ATOM 636 C C . VAL A 1 83 ? 0.000 1.750 -1.460 1.00 94.62 83 VAL A C 1
ATOM 638 O O . VAL A 1 83 ? -0.879 2.564 -1.751 1.00 94.62 83 VAL A O 1
ATOM 641 N N . LEU A 1 84 ? 1.298 2.028 -1.399 1.00 94.44 84 LEU A N 1
ATOM 642 C CA . LEU A 1 84 ? 1.918 3.254 -1.893 1.00 94.44 84 LEU A CA 1
ATOM 643 C C . LEU A 1 84 ? 2.687 2.914 -3.163 1.00 94.44 84 LEU A C 1
ATOM 645 O O . LEU A 1 84 ? 3.444 1.949 -3.171 1.00 94.44 84 LEU A O 1
ATOM 649 N N . ILE A 1 85 ? 2.463 3.661 -4.239 1.00 94.12 85 ILE A N 1
ATOM 650 C CA . ILE A 1 85 ? 3.080 3.385 -5.538 1.00 94.12 85 ILE A CA 1
ATOM 651 C C . ILE A 1 85 ? 4.105 4.479 -5.816 1.00 94.12 85 ILE A C 1
ATOM 653 O O . ILE A 1 85 ? 3.745 5.652 -5.818 1.00 94.12 85 ILE A O 1
ATOM 657 N N . SER A 1 86 ? 5.354 4.087 -6.055 1.00 92.31 86 SER A N 1
ATOM 658 C CA . SER A 1 86 ? 6.420 4.966 -6.537 1.00 92.31 86 SER A CA 1
ATOM 659 C C . SER A 1 86 ? 6.722 4.580 -7.982 1.00 92.31 86 SER A C 1
ATOM 661 O O . SER A 1 86 ? 6.980 3.410 -8.276 1.00 92.31 86 SER A O 1
ATOM 663 N N . MET A 1 87 ? 6.599 5.545 -8.892 1.00 89.75 87 MET A N 1
ATOM 664 C CA . MET A 1 87 ? 6.873 5.342 -10.312 1.00 89.75 87 MET A CA 1
ATOM 665 C C . MET A 1 87 ? 8.264 5.870 -10.638 1.00 89.75 87 MET A C 1
ATOM 667 O O . MET A 1 87 ? 8.575 7.008 -10.294 1.00 89.75 87 MET A O 1
ATOM 671 N N . ILE A 1 88 ? 9.068 5.054 -11.311 1.00 86.25 88 ILE A N 1
ATOM 672 C CA . ILE A 1 88 ? 10.402 5.423 -11.778 1.00 86.25 88 ILE A CA 1
ATOM 673 C C . ILE A 1 88 ? 10.432 5.559 -13.297 1.00 86.25 88 ILE A C 1
ATOM 675 O O . ILE A 1 88 ? 9.689 4.881 -14.012 1.00 86.25 88 ILE A O 1
ATOM 679 N N . ASP A 1 89 ? 11.308 6.433 -13.778 1.00 77.12 89 ASP A N 1
ATOM 680 C CA . ASP A 1 89 ? 11.611 6.561 -15.199 1.00 77.12 89 ASP A CA 1
ATOM 681 C C . ASP A 1 89 ? 12.689 5.536 -15.586 1.00 77.12 89 ASP A C 1
ATOM 683 O O . ASP A 1 89 ? 13.688 5.387 -14.877 1.00 77.12 89 ASP A O 1
ATOM 687 N N . GLU A 1 90 ? 12.489 4.835 -16.705 1.00 66.44 90 GLU A N 1
ATOM 688 C CA . GLU A 1 90 ? 13.456 3.862 -17.238 1.00 66.44 90 GLU A CA 1
ATOM 689 C C . GLU A 1 90 ? 14.807 4.510 -17.560 1.00 66.44 90 GLU A C 1
ATOM 691 O O . GLU A 1 90 ? 15.839 3.854 -17.481 1.00 66.44 90 GLU A O 1
ATOM 696 N N . SER A 1 91 ? 14.825 5.807 -17.880 1.00 63.44 91 SER A N 1
ATOM 697 C CA . SER A 1 91 ? 16.043 6.527 -18.268 1.00 63.44 91 SER A CA 1
ATOM 698 C C . SER A 1 91 ? 16.984 6.867 -17.103 1.00 63.44 91 SER A C 1
ATOM 700 O O . SER A 1 91 ? 18.096 7.353 -17.329 1.00 63.44 91 SER A O 1
ATOM 702 N N . VAL A 1 92 ? 16.576 6.619 -15.853 1.00 58.22 92 VAL A N 1
ATOM 703 C CA . VAL A 1 92 ? 17.314 7.054 -14.661 1.00 58.22 92 VAL A CA 1
ATOM 704 C C . VAL A 1 92 ? 17.760 5.847 -13.839 1.00 58.22 92 VAL A C 1
ATOM 706 O O . VAL A 1 92 ? 17.043 5.360 -12.968 1.00 58.22 92 VAL A O 1
ATOM 709 N N . ASN A 1 93 ? 19.001 5.406 -14.053 1.00 54.38 93 ASN A N 1
ATOM 710 C CA . ASN A 1 93 ? 19.636 4.311 -13.301 1.00 54.38 93 ASN A CA 1
ATOM 711 C C . ASN A 1 93 ? 19.712 4.546 -11.772 1.00 54.38 93 ASN A C 1
ATOM 713 O O . ASN A 1 93 ? 19.827 3.599 -10.997 1.00 54.38 93 ASN A O 1
ATOM 717 N N . GLN A 1 94 ? 19.593 5.796 -11.312 1.00 59.66 94 GLN A N 1
ATOM 718 C CA . GLN A 1 94 ? 19.600 6.167 -9.889 1.00 59.66 94 GLN A CA 1
ATOM 719 C C . GLN A 1 94 ? 18.235 5.965 -9.185 1.00 59.66 94 GLN A C 1
ATOM 721 O O . GLN A 1 94 ? 18.130 6.095 -7.969 1.00 59.66 94 GLN A O 1
ATOM 726 N N . SER A 1 95 ? 17.180 5.611 -9.924 1.00 73.69 95 SER A N 1
ATOM 727 C CA . SER A 1 95 ? 15.787 5.791 -9.490 1.00 73.69 95 SER A CA 1
ATOM 728 C C . SER A 1 95 ? 15.270 4.803 -8.434 1.00 73.69 95 SER A C 1
ATOM 730 O O . SER A 1 95 ? 14.491 5.189 -7.564 1.00 73.69 95 SER A O 1
ATOM 732 N N . ILE A 1 96 ? 15.700 3.536 -8.449 1.00 82.31 96 ILE A N 1
ATOM 733 C CA . ILE A 1 96 ? 15.112 2.507 -7.566 1.00 82.31 96 ILE A CA 1
ATOM 734 C C . ILE A 1 96 ? 15.461 2.753 -6.093 1.00 82.31 96 ILE A C 1
ATOM 736 O O . ILE A 1 96 ? 14.597 2.623 -5.224 1.00 82.31 96 ILE A O 1
ATOM 740 N N . GLN A 1 97 ? 16.721 3.085 -5.792 1.00 85.44 97 GLN A N 1
ATOM 741 C CA . GLN A 1 97 ? 17.152 3.306 -4.406 1.00 85.44 97 GLN A CA 1
ATOM 742 C C . GLN A 1 97 ? 16.493 4.546 -3.803 1.00 85.44 97 GLN A C 1
ATOM 744 O O . GLN A 1 97 ? 16.077 4.511 -2.644 1.00 85.44 97 GLN A O 1
ATOM 749 N N . ASP A 1 98 ? 16.328 5.600 -4.597 1.00 88.44 98 ASP A N 1
ATOM 750 C CA . ASP A 1 98 ? 15.650 6.820 -4.169 1.00 88.44 98 ASP A CA 1
ATOM 751 C C . ASP A 1 98 ? 14.169 6.548 -3.880 1.00 88.44 98 ASP A C 1
ATOM 753 O O . ASP A 1 98 ? 13.687 6.896 -2.801 1.00 88.44 98 ASP A O 1
ATOM 757 N N . SER A 1 99 ? 13.481 5.795 -4.746 1.00 89.94 99 SER A N 1
ATOM 758 C CA . SER A 1 99 ? 12.112 5.325 -4.490 1.00 89.94 99 SER A CA 1
ATOM 759 C C . SER A 1 99 ? 12.004 4.465 -3.230 1.00 89.94 99 SER A C 1
ATOM 761 O O . SER A 1 99 ? 11.058 4.603 -2.455 1.00 89.94 99 SER A O 1
ATOM 763 N N . ILE A 1 100 ? 12.969 3.575 -2.978 1.00 89.88 100 ILE A N 1
ATOM 764 C CA . ILE A 1 100 ? 12.993 2.771 -1.748 1.00 89.88 100 ILE A CA 1
ATOM 765 C C . ILE A 1 100 ? 13.167 3.672 -0.520 1.00 89.88 100 ILE A C 1
ATOM 767 O O . ILE A 1 100 ? 12.493 3.462 0.489 1.00 89.88 100 ILE A O 1
ATOM 771 N N . ASN A 1 101 ? 14.057 4.662 -0.579 1.00 91.00 101 ASN A N 1
ATOM 772 C CA . ASN A 1 101 ? 14.287 5.598 0.520 1.00 91.00 101 ASN A CA 1
ATOM 773 C C . ASN A 1 101 ? 13.059 6.476 0.789 1.00 91.00 101 ASN A C 1
ATOM 775 O O . ASN A 1 101 ? 12.687 6.668 1.949 1.00 91.00 101 ASN A O 1
ATOM 779 N N . GLU A 1 102 ? 12.374 6.923 -0.262 1.00 90.81 102 GLU A N 1
ATOM 780 C CA . GLU A 1 102 ? 11.103 7.635 -0.155 1.00 90.81 102 GLU A CA 1
ATOM 781 C C . GLU A 1 102 ? 10.049 6.764 0.552 1.00 90.81 102 GLU A C 1
ATOM 783 O O . GLU A 1 102 ? 9.458 7.179 1.552 1.00 90.81 102 GLU A O 1
ATOM 788 N N . LEU A 1 103 ? 9.874 5.514 0.113 1.00 92.25 103 LEU A N 1
ATOM 789 C CA . LEU A 1 103 ? 8.933 4.568 0.721 1.00 92.25 103 LEU A CA 1
ATOM 790 C C . LEU A 1 103 ? 9.282 4.263 2.188 1.00 92.25 103 LEU A C 1
ATOM 792 O O . LEU A 1 103 ? 8.389 4.205 3.037 1.00 92.25 103 LEU A O 1
ATOM 796 N N . LYS A 1 104 ? 10.572 4.130 2.521 1.00 89.25 104 LYS A N 1
ATOM 797 C CA . LYS A 1 104 ? 11.033 3.981 3.912 1.00 89.25 104 LYS A CA 1
ATOM 798 C C . LYS A 1 104 ? 10.647 5.183 4.771 1.00 89.25 104 LYS A C 1
ATOM 800 O O . LYS A 1 104 ? 10.191 4.992 5.896 1.00 89.25 104 LYS A O 1
ATOM 805 N N . SER A 1 105 ? 10.784 6.404 4.248 1.00 89.50 105 SER A N 1
ATOM 806 C CA . SER A 1 105 ? 10.397 7.619 4.981 1.00 89.50 105 SER A CA 1
ATOM 807 C C . SER A 1 105 ? 8.889 7.686 5.266 1.00 89.50 105 SER A C 1
ATOM 809 O O . SER A 1 105 ? 8.470 8.271 6.261 1.00 89.50 105 SER A O 1
ATOM 811 N N . GLN A 1 106 ? 8.080 7.002 4.451 1.00 87.38 106 GLN A N 1
ATOM 812 C CA . GLN A 1 106 ? 6.632 6.853 4.620 1.00 87.38 106 GLN A CA 1
ATOM 813 C C . GLN A 1 106 ? 6.231 5.631 5.474 1.00 87.38 106 GLN A C 1
ATOM 815 O O . GLN A 1 106 ? 5.056 5.259 5.502 1.00 87.38 106 GLN A O 1
ATOM 820 N N . LEU A 1 107 ? 7.178 5.011 6.195 1.00 85.25 107 LEU A N 1
ATOM 821 C CA . LEU A 1 107 ? 6.939 3.872 7.098 1.00 85.25 107 LEU A CA 1
ATOM 822 C C . LEU A 1 107 ? 6.287 2.664 6.399 1.00 85.25 107 LEU A C 1
ATOM 824 O O . LEU A 1 107 ? 5.396 1.998 6.940 1.00 85.25 107 LEU A O 1
ATOM 828 N N . VAL A 1 108 ? 6.722 2.393 5.171 1.00 89.38 108 VAL A N 1
ATOM 829 C CA . VAL A 1 108 ? 6.371 1.180 4.429 1.00 89.38 108 VAL A CA 1
ATOM 830 C C . VAL A 1 108 ? 7.059 -0.033 5.056 1.00 89.38 108 VAL A C 1
ATOM 832 O O . VAL A 1 108 ? 8.270 -0.023 5.259 1.00 89.38 108 VAL A O 1
ATOM 835 N N . ASP A 1 109 ? 6.302 -1.101 5.320 1.00 84.75 109 ASP A N 1
ATOM 836 C CA . ASP A 1 109 ? 6.834 -2.325 5.938 1.00 84.75 109 ASP A CA 1
ATOM 837 C C . ASP A 1 109 ? 7.570 -3.215 4.938 1.00 84.75 109 ASP A C 1
ATOM 839 O O . ASP A 1 109 ? 8.514 -3.925 5.280 1.00 84.75 109 ASP A O 1
ATOM 843 N N . LYS A 1 110 ? 7.067 -3.250 3.702 1.00 90.00 110 LYS A N 1
ATOM 844 C CA . LYS A 1 110 ? 7.507 -4.170 2.649 1.00 90.00 110 LYS A CA 1
ATOM 845 C C . LYS A 1 110 ? 7.451 -3.474 1.305 1.00 90.00 110 LYS A C 1
ATOM 847 O O . LYS A 1 110 ? 6.498 -2.748 1.041 1.00 90.00 110 LYS A O 1
ATOM 852 N N . VAL A 1 111 ? 8.424 -3.739 0.441 1.00 92.62 111 VAL A N 1
ATOM 853 C CA . VAL A 1 111 ? 8.485 -3.165 -0.906 1.00 92.62 111 VAL A CA 1
ATOM 854 C C . VAL A 1 111 ? 8.433 -4.284 -1.942 1.00 92.62 111 VAL A C 1
ATOM 856 O O . VAL A 1 111 ? 9.144 -5.278 -1.825 1.00 92.62 111 VAL A O 1
ATOM 859 N N . ILE A 1 112 ? 7.577 -4.114 -2.945 1.00 93.19 112 ILE A N 1
ATOM 860 C CA . ILE A 1 112 ? 7.491 -4.927 -4.157 1.00 93.19 112 ILE A CA 1
ATOM 861 C C . ILE A 1 112 ? 8.102 -4.100 -5.286 1.00 93.19 112 ILE A C 1
ATOM 863 O O . ILE A 1 112 ? 7.763 -2.928 -5.434 1.00 93.19 112 ILE A O 1
ATOM 867 N N . ILE A 1 113 ? 8.986 -4.695 -6.082 1.00 90.94 113 ILE A N 1
ATOM 868 C CA . ILE A 1 113 ? 9.641 -4.021 -7.206 1.00 90.94 113 ILE A CA 1
ATOM 869 C C . ILE A 1 113 ? 9.198 -4.715 -8.495 1.00 90.94 113 ILE A C 1
ATOM 871 O O . ILE A 1 113 ? 9.422 -5.909 -8.668 1.00 90.94 113 ILE A O 1
ATOM 875 N N . ASN A 1 114 ? 8.544 -3.961 -9.374 1.00 88.81 114 ASN A N 1
ATOM 876 C CA . ASN A 1 114 ? 8.048 -4.389 -10.677 1.00 88.81 114 ASN A CA 1
ATOM 877 C C . ASN A 1 114 ? 8.615 -3.464 -11.760 1.00 88.81 114 ASN A C 1
ATOM 879 O O . ASN A 1 114 ? 7.941 -2.559 -12.252 1.00 88.81 114 ASN A O 1
ATOM 883 N N . VAL A 1 115 ? 9.884 -3.666 -12.091 1.00 84.75 115 VAL A N 1
ATOM 884 C CA . VAL A 1 115 ? 10.611 -2.853 -13.070 1.00 84.75 115 VAL A CA 1
ATOM 885 C C . VAL A 1 115 ? 11.273 -3.793 -14.077 1.00 84.75 115 VAL A C 1
ATOM 887 O O . VAL A 1 115 ? 11.683 -4.892 -13.688 1.00 84.75 115 VAL A O 1
ATOM 890 N N . PRO A 1 116 ? 11.346 -3.420 -15.362 1.00 77.06 116 PRO A N 1
ATOM 891 C CA . PRO A 1 116 ? 12.098 -4.195 -16.332 1.00 77.06 116 PRO A CA 1
ATOM 892 C C . PRO A 1 116 ? 13.579 -4.176 -15.941 1.00 77.06 116 PRO A C 1
ATOM 894 O O . PRO A 1 116 ? 14.121 -3.143 -15.556 1.00 77.06 116 PRO A O 1
ATOM 897 N N . LEU A 1 117 ? 14.228 -5.336 -16.004 1.00 66.94 117 LEU A N 1
ATOM 898 C CA . LEU A 1 117 ? 15.677 -5.432 -15.853 1.00 66.94 117 LEU A CA 1
ATOM 899 C C . LEU A 1 117 ? 16.307 -5.141 -17.216 1.00 66.94 117 LEU A C 1
ATOM 901 O O . LEU A 1 117 ? 15.925 -5.772 -18.203 1.00 66.94 117 LEU A O 1
ATOM 905 N N . GLU A 1 118 ? 17.262 -4.210 -17.277 1.00 65.50 118 GLU A N 1
ATOM 906 C CA . GLU A 1 118 ? 18.020 -3.965 -18.505 1.00 65.50 118 GLU A CA 1
ATOM 907 C C . GLU A 1 118 ? 18.693 -5.259 -19.005 1.00 65.50 118 GLU A C 1
ATOM 909 O O . GLU A 1 118 ? 19.199 -6.092 -18.242 1.00 65.50 118 GLU A O 1
ATOM 914 N N . THR A 1 119 ? 18.678 -5.422 -20.327 1.00 55.09 119 THR A N 1
ATOM 915 C CA . THR A 1 119 ? 18.966 -6.656 -21.069 1.00 55.09 119 THR A CA 1
ATOM 916 C C . THR A 1 119 ? 20.347 -7.269 -20.782 1.00 55.09 119 THR A C 1
ATOM 918 O O . THR A 1 119 ? 20.498 -8.487 -20.887 1.00 55.09 119 THR A O 1
ATOM 921 N N . GLU A 1 120 ? 21.345 -6.486 -20.357 1.00 52.72 120 GLU A N 1
ATOM 922 C CA . GLU A 1 120 ? 22.689 -6.999 -20.027 1.00 52.72 120 GLU A CA 1
ATOM 923 C C . GLU A 1 120 ? 22.706 -7.911 -18.784 1.00 52.72 120 GLU A C 1
ATOM 925 O O . GLU A 1 120 ? 23.427 -8.912 -18.749 1.00 52.72 120 GLU A O 1
ATOM 930 N N . LEU A 1 121 ? 21.870 -7.626 -17.778 1.00 52.53 121 LEU A N 1
ATOM 931 C CA . LEU A 1 121 ? 21.728 -8.447 -16.565 1.00 52.53 121 LEU A CA 1
ATOM 932 C C . LEU A 1 121 ? 20.827 -9.669 -16.789 1.00 52.53 121 LEU A C 1
ATOM 934 O O . LEU A 1 121 ? 21.029 -10.710 -16.160 1.00 52.53 121 LEU A O 1
ATOM 938 N N . ALA A 1 122 ? 19.862 -9.572 -17.708 1.00 49.81 122 ALA A N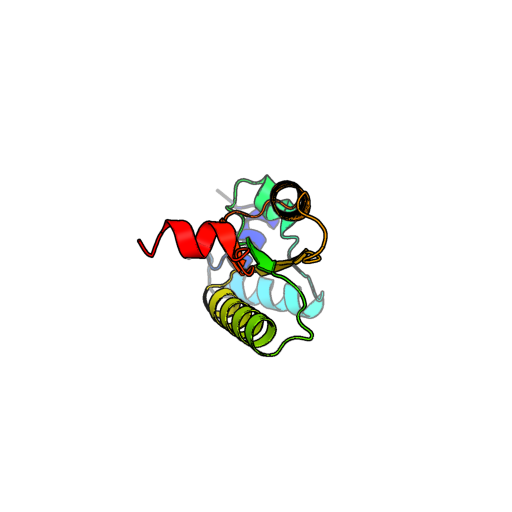 1
ATOM 939 C CA . ALA A 1 122 ? 19.003 -10.693 -18.084 1.00 49.81 122 ALA A CA 1
ATOM 940 C C . ALA A 1 122 ? 19.769 -11.758 -18.893 1.00 49.81 122 ALA A C 1
ATOM 942 O O . ALA A 1 122 ? 19.606 -12.953 -18.654 1.00 49.81 122 ALA A O 1
ATOM 943 N N . GLN A 1 123 ? 20.664 -11.344 -19.799 1.00 49.56 123 GLN A N 1
ATOM 944 C CA . GLN A 1 123 ? 21.466 -12.272 -20.606 1.00 49.56 123 GLN A CA 1
ATOM 945 C C . GLN A 1 123 ? 22.530 -13.027 -19.793 1.00 49.56 123 GLN A C 1
ATOM 947 O O . GLN A 1 123 ? 22.814 -14.184 -20.094 1.00 49.56 123 GLN A O 1
ATOM 952 N N . LYS A 1 124 ? 23.088 -12.419 -18.736 1.00 46.75 124 LYS A N 1
ATOM 953 C CA . LYS A 1 124 ? 24.122 -13.043 -17.887 1.00 46.75 124 LYS A CA 1
ATOM 954 C C . LYS A 1 124 ? 23.614 -14.202 -17.018 1.00 46.75 124 LYS A C 1
ATOM 956 O O . LYS A 1 124 ? 24.419 -15.030 -16.617 1.00 46.75 124 LYS A O 1
ATOM 961 N N . ASN A 1 125 ? 22.309 -14.260 -16.742 1.00 45.47 125 ASN A N 1
ATOM 962 C CA . ASN A 1 125 ? 21.682 -15.297 -15.908 1.00 45.47 125 ASN A CA 1
ATOM 963 C C . ASN A 1 125 ? 20.985 -16.405 -16.720 1.00 45.47 125 ASN A C 1
ATOM 965 O O . ASN A 1 125 ? 20.528 -17.390 -16.145 1.00 45.47 125 ASN A O 1
ATOM 969 N N . CYS A 1 126 ? 20.899 -16.253 -18.044 1.00 43.88 126 CYS A N 1
ATOM 970 C CA . CYS A 1 126 ? 20.408 -17.282 -18.966 1.00 43.88 126 CYS A CA 1
ATOM 971 C C . CYS A 1 126 ? 21.546 -17.987 -19.726 1.00 43.88 126 CYS A C 1
ATOM 973 O O . CYS A 1 126 ? 21.302 -18.570 -20.784 1.00 43.88 126 CYS A O 1
ATOM 975 N N . ARG A 1 127 ? 22.777 -17.947 -19.201 1.00 38.50 127 ARG A N 1
ATOM 976 C CA . ARG A 1 127 ? 23.908 -18.730 -19.702 1.00 38.50 127 ARG A CA 1
ATOM 977 C C . ARG A 1 127 ? 24.481 -19.628 -18.620 1.00 38.50 127 ARG A C 1
ATOM 979 O O . ARG A 1 127 ? 24.656 -19.124 -17.491 1.00 38.50 127 ARG A O 1
#